Protein AF-A0A8T7D7B0-F1 (afdb_monomer_lite)

Secondary structure (DSSP, 8-state):
----HHHHHHTB-HHHHHHTB-HHHHHHHEETTEE-HHHHHHTB-HHHHHHTB-HHHHHHHHT-

Radius of gyration: 14.64 Å; chains: 1; bounding box: 27×19×41 Å

Structure (mmCIF, N/CA/C/O backbone):
data_AF-A0A8T7D7B0-F1
#
_entry.id   AF-A0A8T7D7B0-F1
#
loop_
_atom_site.group_PDB
_atom_site.id
_atom_site.type_symbol
_atom_site.label_atom_id
_atom_site.label_alt_id
_atom_site.label_comp_id
_atom_site.label_asym_id
_atom_site.label_entity_id
_atom_site.label_seq_id
_atom_site.pdbx_PDB_ins_code
_atom_site.Cartn_x
_atom_site.Cartn_y
_atom_site.Cartn_z
_atom_site.occupancy
_atom_site.B_iso_or_equiv
_atom_site.auth_seq_id
_atom_site.auth_comp_id
_atom_site.auth_asym_id
_atom_site.auth_atom_id
_atom_site.pdbx_PDB_model_num
ATOM 1 N N . MET A 1 1 ? -1.637 -5.051 -27.179 1.00 56.03 1 MET A N 1
ATOM 2 C CA . MET A 1 1 ? -0.759 -4.676 -26.053 1.00 56.03 1 MET A CA 1
ATOM 3 C C . MET A 1 1 ? -0.752 -5.823 -25.070 1.00 56.03 1 MET A C 1
ATOM 5 O O . MET A 1 1 ? -1.816 -6.195 -24.595 1.00 56.03 1 MET A O 1
ATOM 9 N N . ALA A 1 2 ? 0.408 -6.435 -24.848 1.00 73.62 2 ALA A N 1
ATOM 10 C CA . ALA A 1 2 ? 0.587 -7.350 -23.730 1.00 73.62 2 ALA A CA 1
ATOM 11 C C . ALA A 1 2 ? 0.974 -6.484 -22.532 1.00 73.62 2 ALA A C 1
ATOM 13 O O . ALA A 1 2 ? 1.997 -5.808 -22.587 1.00 73.62 2 ALA A O 1
ATOM 14 N N . VAL A 1 3 ? 0.127 -6.443 -21.505 1.00 79.25 3 VAL A N 1
ATOM 15 C CA . VAL A 1 3 ? 0.505 -5.822 -20.235 1.00 79.25 3 VAL A CA 1
ATOM 16 C C . VAL A 1 3 ? 1.508 -6.753 -19.574 1.00 79.25 3 VAL A C 1
ATOM 18 O O . VAL A 1 3 ? 1.190 -7.905 -19.274 1.00 79.25 3 VAL A O 1
ATOM 21 N N . ASP A 1 4 ? 2.726 -6.269 -19.375 1.00 87.56 4 ASP A N 1
ATOM 22 C CA . ASP A 1 4 ? 3.753 -7.003 -18.652 1.00 8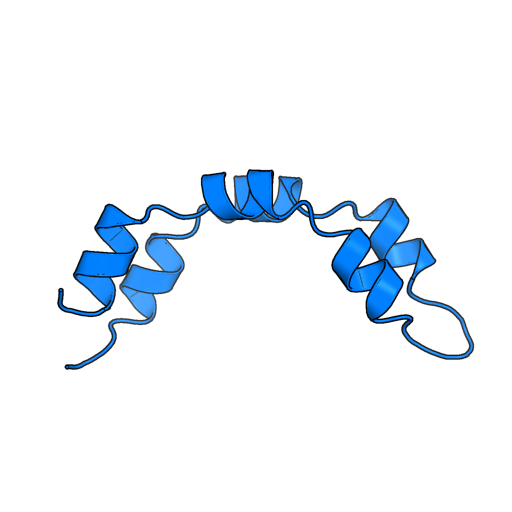7.56 4 ASP A CA 1
ATOM 23 C C . ASP A 1 4 ? 3.531 -6.799 -17.149 1.00 87.56 4 ASP A C 1
ATOM 25 O O . ASP A 1 4 ? 4.066 -5.883 -16.525 1.00 87.56 4 ASP A O 1
ATOM 29 N N . TYR A 1 5 ? 2.682 -7.646 -16.564 1.00 83.06 5 TYR A N 1
ATOM 30 C CA . TYR A 1 5 ? 2.357 -7.602 -15.135 1.00 83.06 5 TYR A CA 1
ATOM 31 C C . TYR A 1 5 ? 3.583 -7.810 -14.235 1.00 83.06 5 TYR A C 1
ATOM 33 O O . TYR A 1 5 ? 3.587 -7.330 -13.100 1.00 83.06 5 TYR A O 1
ATOM 41 N N . GLY A 1 6 ? 4.625 -8.484 -14.735 1.00 86.94 6 GLY A N 1
ATOM 42 C CA . GLY A 1 6 ? 5.902 -8.620 -14.041 1.00 86.94 6 GLY A CA 1
ATOM 43 C C . GLY A 1 6 ? 6.600 -7.270 -13.923 1.00 86.94 6 GLY A C 1
ATOM 44 O O . GLY A 1 6 ? 6.931 -6.836 -12.825 1.00 86.94 6 GLY A O 1
ATOM 45 N N . LYS A 1 7 ? 6.727 -6.538 -15.034 1.00 86.38 7 LYS A N 1
ATOM 46 C CA . LYS A 1 7 ? 7.268 -5.169 -15.000 1.00 86.38 7 LYS A CA 1
ATOM 47 C C . LYS A 1 7 ? 6.371 -4.184 -14.260 1.00 86.38 7 LYS A C 1
ATOM 49 O O . LYS A 1 7 ? 6.886 -3.276 -13.619 1.00 86.38 7 LYS A O 1
ATOM 54 N N . LEU A 1 8 ? 5.052 -4.359 -14.324 1.00 88.00 8 LEU A N 1
ATOM 55 C CA . LEU A 1 8 ? 4.107 -3.523 -13.586 1.00 88.00 8 LEU A CA 1
ATOM 56 C C . LEU A 1 8 ? 4.294 -3.697 -12.072 1.00 88.00 8 LEU A C 1
ATOM 58 O O . LEU A 1 8 ? 4.368 -2.718 -11.341 1.00 88.00 8 LEU A O 1
ATOM 62 N N . THR A 1 9 ? 4.440 -4.929 -11.588 1.00 88.81 9 THR A N 1
ATOM 63 C CA . THR A 1 9 ? 4.742 -5.164 -10.166 1.00 88.81 9 THR A CA 1
ATOM 64 C C . THR A 1 9 ? 6.140 -4.684 -9.782 1.00 88.81 9 THR A C 1
ATOM 66 O O . THR A 1 9 ? 6.315 -4.210 -8.668 1.00 88.81 9 THR A O 1
ATOM 69 N N . ASP A 1 10 ? 7.104 -4.728 -10.703 1.00 89.31 10 ASP A N 1
ATOM 70 C CA . ASP A 1 10 ? 8.451 -4.167 -10.517 1.00 89.31 10 ASP A CA 1
ATOM 71 C C . ASP A 1 10 ? 8.486 -2.624 -10.584 1.00 89.31 10 ASP A C 1
ATOM 73 O O . ASP A 1 10 ? 9.467 -1.996 -10.188 1.00 89.31 10 ASP A O 1
ATOM 77 N N . SER A 1 11 ? 7.426 -1.999 -11.107 1.00 92.12 11 SER A N 1
ATOM 78 C CA . SER A 1 11 ? 7.214 -0.545 -11.063 1.00 92.12 11 SER A CA 1
ATOM 79 C C . SER A 1 11 ? 6.593 -0.067 -9.756 1.00 92.12 11 SER A C 1
ATOM 81 O O . SER A 1 11 ? 6.536 1.133 -9.520 1.00 92.12 11 SER A O 1
ATOM 83 N N . VAL A 1 12 ? 6.156 -0.990 -8.899 1.00 91.44 12 VAL A N 1
ATOM 84 C CA . VAL A 1 12 ? 5.663 -0.668 -7.564 1.00 91.44 12 VAL A CA 1
ATOM 85 C C . VAL A 1 12 ? 6.760 -0.963 -6.553 1.00 91.44 12 VAL A C 1
ATOM 87 O O . VAL A 1 12 ? 7.154 -2.113 -6.352 1.00 91.44 12 VAL A O 1
ATOM 90 N N . ASP A 1 13 ? 7.223 0.077 -5.877 1.00 93.06 13 ASP A N 1
ATOM 91 C CA . ASP A 1 13 ? 8.062 -0.049 -4.699 1.00 93.06 13 ASP A CA 1
ATOM 92 C C . ASP A 1 13 ? 7.212 -0.603 -3.552 1.00 93.06 13 ASP A C 1
ATOM 94 O O . ASP A 1 13 ? 6.373 0.087 -2.971 1.00 93.06 13 ASP A O 1
ATOM 98 N N . LYS A 1 14 ? 7.393 -1.891 -3.254 1.00 90.00 14 LYS A N 1
ATOM 99 C CA . LYS A 1 14 ? 6.614 -2.587 -2.223 1.00 90.00 14 LYS A CA 1
ATOM 100 C C . LYS A 1 14 ? 6.897 -2.063 -0.821 1.00 90.00 14 LYS A C 1
ATOM 102 O O . LYS A 1 14 ? 6.021 -2.179 0.032 1.00 90.00 14 LYS A O 1
ATOM 107 N N . GLU A 1 15 ? 8.090 -1.529 -0.574 1.00 90.62 15 GLU A N 1
ATOM 108 C CA . GLU A 1 15 ? 8.458 -1.005 0.738 1.00 90.62 15 GLU A CA 1
ATOM 109 C C . GLU A 1 15 ? 7.679 0.288 0.986 1.00 90.62 15 GLU A C 1
ATOM 111 O O . GLU A 1 15 ? 6.866 0.342 1.910 1.00 90.62 15 GLU A O 1
ATOM 116 N N . LYS A 1 16 ? 7.760 1.243 0.050 1.00 89.38 16 LYS A N 1
ATOM 117 C CA . LYS A 1 16 ? 6.966 2.483 0.099 1.00 89.38 16 LYS A CA 1
ATOM 118 C C . LYS A 1 16 ? 5.461 2.236 0.050 1.00 89.38 16 LYS A C 1
ATOM 120 O O . LYS A 1 16 ? 4.702 2.870 0.781 1.00 89.38 16 LYS A O 1
ATOM 125 N N . ALA A 1 17 ? 5.016 1.279 -0.767 1.00 89.25 17 ALA A N 1
ATOM 126 C CA . ALA A 1 17 ? 3.604 0.920 -0.836 1.00 89.25 17 ALA A CA 1
ATOM 127 C C . ALA A 1 17 ? 3.113 0.368 0.508 1.00 89.25 17 ALA A C 1
ATOM 129 O O . ALA A 1 17 ? 1.987 0.646 0.910 1.00 89.25 17 ALA A O 1
ATOM 130 N N . SER A 1 18 ? 3.956 -0.357 1.243 1.00 90.38 18 SER A N 1
ATOM 131 C CA . SER A 1 18 ? 3.616 -0.818 2.590 1.00 90.38 18 SER A CA 1
ATOM 132 C C . SER A 1 18 ? 3.578 0.340 3.590 1.00 90.38 18 SER A C 1
ATOM 134 O O . SER A 1 18 ? 2.685 0.377 4.429 1.00 90.38 18 SER A O 1
ATOM 136 N N . GLU A 1 19 ? 4.477 1.322 3.469 1.00 91.50 19 GLU A N 1
ATOM 137 C CA . GLU A 1 19 ? 4.462 2.546 4.290 1.00 91.50 19 GLU A CA 1
ATOM 138 C C . GLU A 1 19 ? 3.264 3.466 4.011 1.00 91.50 19 GLU A C 1
ATOM 140 O O . GLU A 1 19 ? 2.908 4.303 4.845 1.00 91.50 19 GLU A O 1
ATOM 145 N N . SER A 1 20 ? 2.636 3.330 2.841 1.00 92.94 20 SER A N 1
ATOM 146 C CA . SER A 1 20 ? 1.389 4.025 2.514 1.00 92.94 20 SER A CA 1
ATOM 147 C C . SER A 1 20 ? 0.159 3.418 3.197 1.00 92.94 20 SER A C 1
ATOM 149 O O . SER A 1 20 ? -0.912 4.016 3.156 1.00 92.94 20 SER A O 1
ATOM 151 N N . VAL A 1 21 ? 0.299 2.258 3.846 1.00 92.06 21 VAL A N 1
ATOM 152 C CA . VAL A 1 21 ? -0.782 1.596 4.579 1.00 92.06 21 VAL A CA 1
ATOM 153 C C . VAL A 1 21 ? -0.590 1.796 6.076 1.00 92.06 21 VAL A C 1
ATOM 155 O O . VAL A 1 21 ? 0.349 1.281 6.682 1.00 92.06 21 VAL A O 1
ATOM 158 N N . ASP A 1 22 ? -1.535 2.490 6.698 1.00 92.12 22 ASP A N 1
ATOM 159 C CA . ASP A 1 22 ? -1.628 2.581 8.148 1.00 92.12 22 ASP A CA 1
ATOM 160 C C . ASP A 1 22 ? -2.199 1.268 8.699 1.00 92.12 22 ASP A C 1
ATOM 162 O O . ASP A 1 22 ? -3.406 1.013 8.668 1.00 92.12 22 ASP A O 1
ATOM 166 N N . GLN A 1 23 ? -1.312 0.397 9.182 1.00 89.56 23 GLN A N 1
ATOM 167 C CA . GLN A 1 23 ? -1.703 -0.912 9.698 1.00 89.56 23 GLN A CA 1
ATOM 168 C C . GLN A 1 23 ? -2.583 -0.834 10.947 1.00 89.56 23 GLN A C 1
ATOM 170 O O . GLN A 1 23 ? -3.392 -1.736 11.155 1.00 89.56 23 GLN A O 1
ATOM 175 N N . ASP A 1 24 ? -2.439 0.192 11.784 1.00 89.62 24 ASP A N 1
ATOM 176 C CA . ASP A 1 24 ? -3.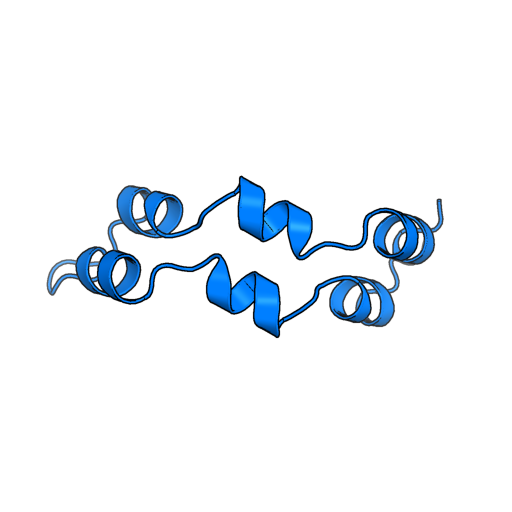265 0.350 12.983 1.00 89.62 24 ASP A CA 1
ATOM 177 C C . ASP A 1 24 ? -4.689 0.750 12.597 1.00 89.62 24 ASP A C 1
ATOM 179 O O . ASP A 1 24 ? -5.663 0.176 13.088 1.00 89.62 24 ASP A O 1
ATOM 183 N N . LYS A 1 25 ? -4.819 1.654 11.626 1.00 87.69 25 LYS A N 1
ATOM 184 C CA . LYS A 1 25 ? -6.110 2.075 11.082 1.00 87.69 25 LYS A CA 1
ATOM 185 C C . LYS A 1 25 ? -6.781 0.968 10.264 1.00 87.69 25 LYS A C 1
ATOM 187 O O . LYS A 1 25 ? -7.980 0.750 10.413 1.00 87.69 25 LYS A O 1
ATOM 192 N N . LEU A 1 26 ? -6.007 0.206 9.486 1.00 89.25 26 LEU A N 1
ATOM 193 C CA . LEU A 1 26 ? -6.483 -0.986 8.775 1.00 89.25 26 LEU A CA 1
ATOM 194 C C . LEU A 1 26 ? -6.937 -2.083 9.749 1.00 89.25 26 LEU A C 1
ATOM 196 O O . LEU A 1 26 ? -7.913 -2.778 9.501 1.00 89.25 26 LEU A O 1
ATOM 200 N N . LYS A 1 27 ? -6.249 -2.266 10.879 1.00 88.19 27 LYS A N 1
ATOM 201 C CA . LYS A 1 27 ? -6.715 -3.198 11.916 1.00 88.19 27 LYS A CA 1
ATOM 202 C C . LYS A 1 27 ? -7.981 -2.694 12.592 1.00 88.19 27 LYS A C 1
ATOM 204 O O . LYS A 1 27 ? -8.853 -3.502 12.873 1.00 88.19 27 LYS A O 1
ATOM 209 N N . SER A 1 28 ? -8.103 -1.386 12.819 1.00 87.31 28 SER A N 1
ATOM 210 C CA . SER A 1 28 ? -9.319 -0.795 13.383 1.00 87.31 28 SER A CA 1
ATOM 211 C C . SER A 1 28 ? -10.526 -0.917 12.451 1.00 87.31 28 SER A C 1
ATOM 213 O O . SER A 1 28 ? -11.651 -0.973 12.942 1.00 87.31 28 SER A O 1
ATOM 215 N N . SER A 1 29 ? -10.310 -0.979 11.134 1.00 88.50 29 SER A N 1
ATOM 216 C CA . SER A 1 29 ? -11.385 -1.195 10.163 1.00 88.50 29 SER A CA 1
ATOM 217 C C . SER A 1 29 ? -11.852 -2.651 10.098 1.00 88.50 29 SER A C 1
ATOM 219 O O . SER A 1 29 ? -12.933 -2.935 9.583 1.00 88.50 29 SER A O 1
ATOM 221 N N . VAL A 1 30 ? -11.077 -3.587 10.654 1.00 87.25 30 VAL A N 1
ATOM 222 C CA . VAL A 1 30 ? -11.476 -4.985 10.822 1.00 87.25 30 VAL A CA 1
ATOM 223 C C . VAL A 1 30 ? -12.081 -5.159 12.211 1.00 87.25 30 VAL A C 1
ATOM 225 O O . VAL A 1 30 ? -11.391 -5.135 13.226 1.00 87.25 30 VA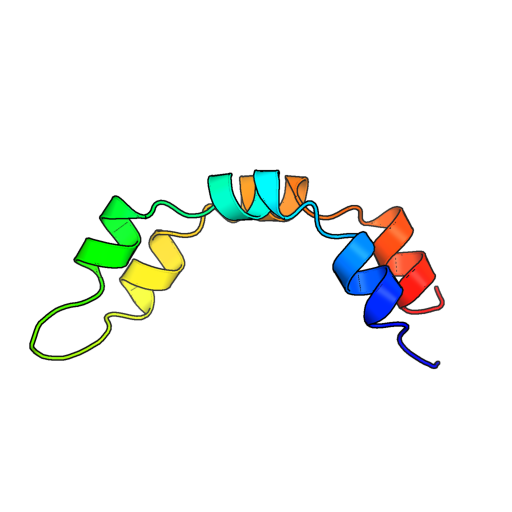L A O 1
ATOM 228 N N . SER A 1 31 ? -13.391 -5.369 12.251 1.00 83.19 31 SER A N 1
ATOM 229 C CA . SER A 1 31 ? -14.152 -5.606 13.477 1.00 83.19 31 SER A CA 1
ATOM 230 C C . SER A 1 31 ? -14.763 -7.009 13.482 1.00 83.19 31 SER A C 1
ATOM 232 O O . SER A 1 31 ? -14.828 -7.681 12.454 1.00 83.19 31 SER A O 1
ATOM 234 N N . SER A 1 32 ? -15.241 -7.465 14.644 1.00 77.31 32 SER A N 1
ATOM 235 C CA . SER A 1 32 ? -15.888 -8.784 14.779 1.00 77.31 32 SER A CA 1
ATOM 236 C C . SER A 1 32 ? -17.111 -8.966 13.869 1.00 77.31 32 SER A C 1
ATOM 238 O O . SER A 1 32 ? -17.419 -10.093 13.491 1.00 77.31 32 SER A O 1
ATOM 240 N N . ASP A 1 33 ? -17.783 -7.873 13.503 1.00 81.50 33 ASP A N 1
ATOM 241 C CA . ASP A 1 33 ? -18.952 -7.856 12.616 1.00 81.50 33 ASP A CA 1
ATOM 242 C C . ASP A 1 33 ? -18.597 -7.789 11.117 1.00 81.50 33 ASP A C 1
ATOM 244 O O . ASP A 1 33 ? -19.469 -7.988 10.272 1.00 81.50 33 ASP A O 1
ATOM 248 N N . GLY A 1 34 ? -17.329 -7.540 10.760 1.00 86.12 34 GLY A N 1
ATOM 249 C CA . GLY A 1 34 ? -16.886 -7.487 9.366 1.00 86.12 34 GLY A CA 1
ATOM 250 C C . GLY A 1 34 ? -15.764 -6.487 9.092 1.00 86.12 34 GLY A C 1
ATOM 251 O O . GLY A 1 34 ? -15.107 -5.978 9.999 1.00 86.12 34 GLY A O 1
ATOM 252 N N . VAL A 1 35 ? -15.538 -6.224 7.804 1.00 89.88 35 VAL A N 1
ATOM 253 C CA . VAL A 1 35 ? -14.543 -5.256 7.328 1.00 89.88 35 VAL A CA 1
ATOM 254 C C . VAL A 1 35 ? -15.256 -3.981 6.905 1.00 89.88 35 VAL A C 1
ATOM 256 O O . VAL A 1 35 ? -16.076 -3.999 5.986 1.00 89.88 35 VAL A O 1
ATOM 259 N N . ASP A 1 36 ? -14.913 -2.872 7.549 1.00 89.88 36 ASP A N 1
ATOM 260 C CA . ASP A 1 36 ? -15.309 -1.544 7.111 1.00 89.88 36 ASP A CA 1
ATOM 261 C C . ASP A 1 36 ? -14.383 -1.105 5.971 1.00 89.88 36 ASP A C 1
ATOM 263 O O . ASP A 1 36 ? -13.255 -0.646 6.169 1.00 89.88 36 ASP A O 1
ATOM 267 N N . TYR A 1 37 ? -14.840 -1.323 4.740 1.00 87.25 37 TYR A N 1
ATOM 268 C CA . TYR A 1 37 ? -14.063 -1.017 3.542 1.00 87.25 37 TYR A CA 1
ATOM 269 C C . TYR A 1 37 ? -13.801 0.482 3.363 1.00 87.25 37 TYR A C 1
ATOM 271 O O . TYR A 1 37 ? -12.801 0.835 2.737 1.00 87.25 37 TYR A O 1
ATOM 279 N N . GLU A 1 38 ? -14.656 1.358 3.899 1.00 88.81 38 GLU A N 1
ATOM 280 C CA . GLU A 1 38 ? -14.431 2.804 3.861 1.00 88.81 38 GLU A CA 1
ATOM 281 C C . GLU A 1 38 ? -13.252 3.171 4.753 1.00 88.81 38 GLU A C 1
ATOM 283 O O . GLU A 1 38 ? -12.300 3.794 4.281 1.00 88.81 38 GLU A O 1
ATOM 288 N N . GLN A 1 39 ? -13.243 2.698 6.002 1.00 87.81 39 GLN A N 1
ATOM 289 C CA . GLN A 1 39 ? -12.086 2.896 6.874 1.00 87.81 39 GLN A CA 1
ATOM 290 C C . GLN A 1 39 ? -10.831 2.187 6.358 1.00 87.81 39 GLN A C 1
ATOM 292 O O . GLN A 1 39 ? -9.736 2.735 6.456 1.00 87.81 39 GLN A O 1
ATOM 297 N N . ALA A 1 40 ? -10.960 0.984 5.793 1.00 88.69 40 ALA A N 1
ATOM 298 C CA . ALA A 1 40 ? -9.829 0.282 5.197 1.00 88.69 40 ALA A CA 1
ATOM 299 C C . ALA A 1 40 ? -9.242 1.076 4.019 1.00 88.69 40 ALA A C 1
ATOM 301 O O . ALA A 1 40 ? -8.026 1.184 3.899 1.00 88.69 40 ALA A O 1
ATOM 302 N N . ALA A 1 41 ? -10.073 1.696 3.182 1.00 88.75 41 ALA A N 1
ATOM 303 C CA . ALA A 1 41 ? -9.592 2.582 2.126 1.00 88.75 41 ALA A CA 1
ATOM 304 C C . ALA A 1 41 ? -8.967 3.870 2.691 1.00 88.75 41 ALA A C 1
ATOM 306 O O . ALA A 1 41 ? -7.985 4.355 2.137 1.00 88.75 41 ALA A O 1
ATOM 307 N N . ASP A 1 42 ? -9.497 4.395 3.797 1.00 90.81 42 ASP A N 1
ATOM 308 C CA . ASP A 1 42 ? -8.969 5.571 4.503 1.00 90.81 42 ASP A CA 1
ATOM 309 C C . ASP A 1 42 ? -7.672 5.281 5.287 1.00 90.81 42 ASP A C 1
ATOM 311 O O . ASP A 1 42 ? -6.952 6.197 5.694 1.00 90.81 42 ASP A O 1
ATOM 315 N N . SER A 1 43 ? -7.353 4.001 5.500 1.00 92.88 43 SER A N 1
ATOM 316 C CA . SER A 1 43 ? -6.050 3.550 6.002 1.00 92.88 43 SER A CA 1
ATOM 317 C C . SER A 1 43 ? -4.956 3.568 4.935 1.00 92.88 43 SER A C 1
ATOM 319 O O . SER A 1 43 ? -3.780 3.451 5.268 1.00 92.88 43 SER A O 1
ATOM 321 N N . VAL A 1 44 ? -5.322 3.741 3.662 1.00 91.94 44 VAL A N 1
ATOM 322 C CA . VAL A 1 44 ? -4.370 3.848 2.557 1.00 91.94 44 VAL A CA 1
ATOM 323 C C . VAL A 1 44 ? -4.163 5.316 2.206 1.00 91.94 44 VAL A C 1
ATOM 325 O O . VAL A 1 44 ? -5.051 5.989 1.678 1.00 91.94 44 VAL A O 1
ATOM 328 N N . ASP A 1 45 ? -2.952 5.803 2.441 1.00 93.12 45 ASP A N 1
ATOM 329 C CA . ASP A 1 45 ? -2.507 7.111 1.987 1.00 93.12 45 ASP A CA 1
ATOM 330 C C . ASP A 1 45 ? -2.288 7.073 0.470 1.00 93.12 45 ASP A C 1
ATOM 332 O O . ASP A 1 45 ? -1.301 6.542 -0.043 1.00 93.12 45 ASP A O 1
ATOM 336 N N . LYS A 1 46 ? -3.243 7.638 -0.272 1.00 90.06 46 LYS A N 1
ATOM 337 C CA . LYS A 1 46 ? -3.223 7.643 -1.739 1.00 90.06 46 LYS A CA 1
ATOM 338 C C . LYS A 1 46 ? -2.073 8.456 -2.318 1.00 90.06 46 LYS A C 1
ATOM 340 O O . LYS A 1 46 ? -1.698 8.195 -3.459 1.00 90.06 46 LYS A O 1
ATOM 345 N N . ASP A 1 47 ? -1.556 9.447 -1.604 1.00 90.94 47 ASP A N 1
ATOM 346 C CA . ASP A 1 47 ? -0.467 10.271 -2.116 1.00 90.94 47 ASP A CA 1
ATOM 347 C C . ASP A 1 47 ? 0.863 9.538 -1.954 1.00 90.94 47 ASP A C 1
ATOM 349 O O . ASP A 1 47 ? 1.573 9.369 -2.948 1.00 90.94 47 ASP A O 1
ATOM 353 N N . LYS A 1 48 ? 1.114 8.923 -0.792 1.00 88.69 48 LYS A N 1
ATOM 354 C CA . LYS A 1 48 ? 2.254 8.003 -0.626 1.00 88.69 48 LYS A CA 1
ATOM 355 C C . LYS A 1 48 ? 2.170 6.785 -1.546 1.00 88.69 48 LYS A C 1
ATOM 357 O O . LYS A 1 48 ? 3.171 6.374 -2.134 1.00 88.69 48 LYS A O 1
ATOM 362 N N . ALA A 1 49 ? 0.979 6.213 -1.720 1.00 88.50 49 ALA A N 1
ATOM 363 C CA . ALA A 1 49 ? 0.781 5.073 -2.610 1.00 88.50 49 ALA A CA 1
ATOM 364 C C . ALA A 1 49 ? 1.142 5.421 -4.063 1.00 88.50 49 ALA A C 1
ATOM 366 O O . ALA A 1 49 ? 1.727 4.598 -4.760 1.00 88.50 49 ALA A O 1
ATOM 367 N N . LYS A 1 50 ? 0.861 6.649 -4.525 1.00 89.44 50 LYS A N 1
ATOM 368 C CA . LYS A 1 50 ? 1.303 7.116 -5.851 1.00 89.44 50 LYS A CA 1
ATOM 369 C C . LYS A 1 50 ? 2.815 7.295 -5.926 1.00 89.44 50 LYS A C 1
ATOM 371 O O . LYS A 1 50 ? 3.393 6.932 -6.940 1.00 89.44 50 LYS A O 1
ATOM 376 N N . GLU A 1 51 ? 3.457 7.811 -4.877 1.00 90.69 51 GLU A N 1
ATOM 377 C CA . GLU A 1 51 ? 4.927 7.915 -4.821 1.00 90.69 51 GLU A CA 1
ATOM 378 C C . GLU A 1 51 ? 5.626 6.550 -4.840 1.00 90.69 51 GLU A C 1
ATOM 380 O O . GLU A 1 51 ? 6.801 6.443 -5.195 1.00 90.69 51 GLU A O 1
ATOM 385 N N . SER A 1 52 ? 4.893 5.499 -4.478 1.00 92.31 52 SER A N 1
ATOM 386 C CA . SER A 1 52 ? 5.349 4.113 -4.556 1.00 92.31 52 SER A CA 1
ATOM 387 C C . SER A 1 52 ? 5.314 3.563 -5.986 1.00 92.31 52 SER A C 1
ATOM 389 O O . SER A 1 52 ? 5.839 2.482 -6.231 1.00 92.31 52 SER A O 1
ATOM 391 N N . VAL A 1 53 ? 4.679 4.263 -6.932 1.00 91.69 53 VAL A N 1
ATOM 392 C CA . VAL A 1 53 ? 4.511 3.817 -8.318 1.00 91.69 53 VAL A CA 1
ATOM 393 C C . VAL A 1 53 ? 5.427 4.615 -9.239 1.00 91.69 53 VAL A C 1
ATOM 395 O O . VAL A 1 53 ? 5.259 5.817 -9.435 1.00 91.69 53 VAL A O 1
ATOM 398 N N . ASP A 1 54 ? 6.349 3.917 -9.889 1.00 92.56 54 ASP A N 1
ATOM 399 C CA . ASP A 1 54 ? 7.138 4.455 -10.989 1.00 92.56 54 ASP A CA 1
ATOM 400 C C . ASP A 1 54 ? 6.274 4.501 -12.257 1.00 92.56 54 ASP A C 1
ATOM 402 O O . ASP A 1 54 ? 6.081 3.506 -12.961 1.00 92.56 54 ASP A O 1
ATOM 406 N N . VAL A 1 55 ? 5.708 5.677 -12.529 1.00 90.06 55 VAL A N 1
ATOM 407 C CA . VAL A 1 55 ? 4.786 5.899 -13.648 1.00 90.06 55 VAL A CA 1
ATOM 408 C C . VAL A 1 55 ? 5.459 5.662 -15.004 1.00 90.06 55 VAL A C 1
ATOM 410 O O . VAL A 1 55 ? 4.800 5.172 -15.923 1.00 90.06 55 VAL A O 1
ATOM 413 N N .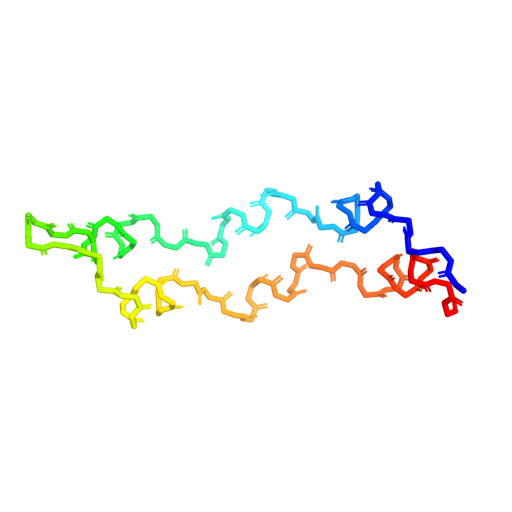 ASP A 1 56 ? 6.746 5.972 -15.159 1.00 90.50 56 ASP A N 1
ATOM 414 C CA . ASP A 1 56 ? 7.476 5.778 -16.417 1.00 90.50 56 ASP A CA 1
ATOM 415 C C . ASP A 1 56 ? 7.711 4.289 -16.6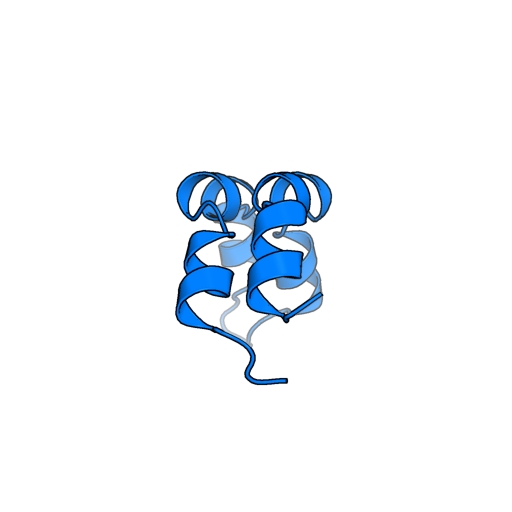99 1.00 90.50 56 ASP A C 1
ATOM 417 O O . ASP A 1 56 ? 7.493 3.795 -17.816 1.00 90.50 56 ASP A O 1
ATOM 421 N N . LYS A 1 57 ? 8.057 3.533 -15.656 1.00 88.19 57 LYS A N 1
ATOM 422 C CA . LYS A 1 57 ? 8.194 2.077 -15.726 1.00 88.19 57 LYS A CA 1
ATOM 423 C C . LYS A 1 57 ? 6.841 1.384 -15.905 1.00 88.19 57 LYS A C 1
ATOM 425 O O . LYS A 1 57 ? 6.737 0.455 -16.708 1.00 88.19 57 LYS A O 1
ATOM 430 N N . ALA A 1 58 ? 5.789 1.873 -15.247 1.00 89.69 58 ALA A N 1
ATOM 431 C CA . ALA A 1 58 ? 4.424 1.377 -15.409 1.00 89.69 58 ALA A CA 1
ATOM 432 C C . ALA A 1 58 ? 3.895 1.612 -16.834 1.00 89.69 58 ALA A C 1
ATOM 434 O O . ALA A 1 58 ? 3.325 0.704 -17.437 1.00 89.69 58 ALA A O 1
ATOM 435 N N . LYS A 1 59 ? 4.132 2.794 -17.419 1.00 89.50 59 LYS A N 1
ATOM 436 C CA . LYS A 1 59 ? 3.797 3.088 -18.825 1.00 89.50 59 LYS A CA 1
ATOM 437 C C . LYS A 1 59 ? 4.507 2.135 -19.784 1.00 89.50 59 LYS A C 1
ATOM 439 O O . LYS A 1 59 ? 3.847 1.526 -20.625 1.00 89.50 59 LYS A O 1
ATOM 444 N N . SER A 1 60 ? 5.806 1.919 -19.578 1.00 88.12 60 SER A N 1
ATOM 445 C CA . SER A 1 60 ? 6.588 0.956 -20.363 1.00 88.12 60 SER A CA 1
ATOM 446 C C . SER A 1 60 ? 6.043 -0.476 -20.239 1.00 88.12 60 SER A C 1
ATOM 448 O O . SER A 1 60 ? 6.014 -1.219 -21.218 1.00 88.12 60 SER A O 1
ATOM 450 N N . ALA A 1 61 ? 5.578 -0.876 -19.050 1.00 87.31 61 ALA A N 1
ATOM 451 C CA . ALA A 1 61 ? 4.968 -2.186 -18.802 1.00 87.31 61 ALA A CA 1
ATOM 452 C C . ALA A 1 61 ? 3.588 -2.349 -19.466 1.00 87.31 61 ALA A C 1
ATOM 454 O O . ALA A 1 61 ? 3.210 -3.448 -19.870 1.00 87.31 61 ALA A O 1
ATOM 455 N N . LEU A 1 62 ? 2.838 -1.253 -19.598 1.00 86.06 62 LEU A N 1
ATOM 456 C CA . LEU A 1 62 ? 1.557 -1.204 -20.304 1.00 86.06 62 LEU A CA 1
ATOM 457 C C . LEU A 1 62 ? 1.726 -1.155 -21.835 1.00 86.06 62 LEU A C 1
ATOM 459 O O . LEU A 1 62 ? 0.751 -1.359 -22.558 1.00 86.06 62 LEU A O 1
ATOM 463 N N . GLY A 1 63 ? 2.950 -0.940 -22.328 1.00 81.06 63 GLY A N 1
ATOM 464 C CA . GLY A 1 63 ? 3.267 -0.848 -23.753 1.00 81.06 63 GLY A CA 1
ATOM 465 C C . GLY A 1 63 ? 2.975 0.523 -24.367 1.00 81.06 63 GLY A C 1
ATOM 466 O O . GLY A 1 63 ? 2.654 0.574 -25.556 1.00 81.06 63 GLY A O 1
ATOM 467 N N . TYR A 1 64 ? 3.033 1.587 -23.554 1.00 70.69 64 TYR A N 1
ATOM 468 C CA . TYR A 1 64 ? 3.032 2.988 -23.999 1.00 70.69 64 TYR A CA 1
ATOM 469 C C . TYR A 1 64 ? 4.439 3.486 -24.325 1.00 70.69 64 TYR A C 1
ATOM 471 O O . TYR A 1 64 ? 5.403 2.974 -23.710 1.00 70.69 64 TYR A O 1
#

pLDDT: mean 87.74, std 5.85, range [56.03, 93.12]

Se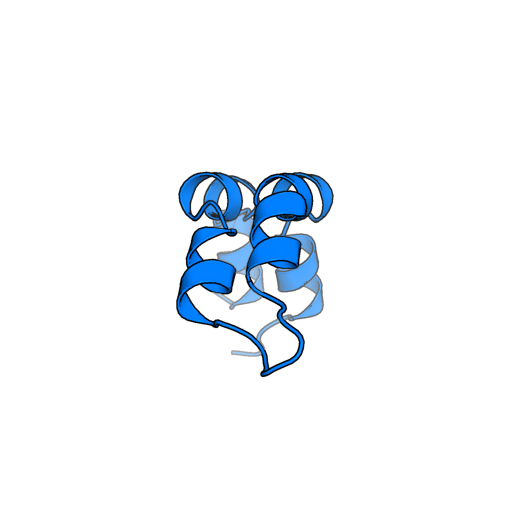quence (64 aa):
MAVDYGKLTDSVDKEKASESVDQDKLKSSVSSDGVDYEQAADSVDKDKAKESVDVDKAKSALGY

Foldseek 3Di:
DQQQVVLQVVQFQVVLQVVQAQVVQQVVQQDPVGGNVVSRVVRGNPVSRVVRGNVVSNCVSRVD